Protein AF-A0A3Q1EF88-F1 (afdb_monomer)

InterPro domains:
  IPR004092 Mbt repeat domain [PF02820] (20-69)
  IPR016197 Chromo-like domain superfamily [SSF54160] (11-79)
  IPR043449 PHD finger protein 20-like [PTHR15856] (6-80)

Sequence (98 aa):
MTQWTPPDRSGITFEVGAQLEARDRQKTWYTATIEKIDYDKEQVLIHYKQWSRRHDEWFQWNSPYLRPLERVSLRRQGLNPTLLSPLTYCSTSVQTGV

Organism: NCBI:txid80966

Mean predicted aligned error: 12.18 Å

Nearest PDB structures (foldseek):
  3sd4-assembly1_A  TM=9.892E-01  e=7.017E-10  Homo sapiens
  6l10-assembly1_A  TM=9.891E-01  e=5.386E-09  Homo sapiens
  6l1c-assembly1_A  TM=9.847E-01  e=6.845E-09  Homo sapiens
  6l1i-assembly1_B  TM=9.701E-01  e=3.253E-08  Homo sapiens
  2eqm-assembly1_A  TM=7.644E-01  e=5.778E-07  Homo sapiens

pLDDT: mean 80.9, std 21.37, range [39.28, 98.62]

Foldseek 3Di:
DDDLDQDPDPQFDPDFQTWWWFADPVRDIAIWGFNDADSVQQWTFIGGPVDDPVRTDIDNSPDPRIGHDDDPDVVVVPDDPVPPDDDDPDDDDDDDDD

Structure (mmCIF, N/CA/C/O backbone):
data_AF-A0A3Q1EF88-F1
#
_entry.id   AF-A0A3Q1EF88-F1
#
loop_
_atom_site.group_PDB
_atom_site.id
_atom_site.type_symbol
_atom_site.label_atom_id
_atom_site.label_alt_id
_atom_site.label_comp_id
_atom_site.label_asym_id
_atom_site.label_entity_id
_atom_site.label_seq_id
_atom_site.pdbx_PDB_ins_code
_atom_site.Cartn_x
_atom_site.Cartn_y
_atom_site.Cartn_z
_atom_site.occupancy
_atom_site.B_iso_or_equiv
_atom_site.auth_seq_id
_atom_site.auth_comp_id
_atom_site.auth_asym_id
_atom_site.auth_atom_id
_atom_site.pdbx_PDB_model_num
ATOM 1 N N . MET A 1 1 ? -13.912 7.888 21.698 1.00 45.78 1 MET A N 1
ATOM 2 C CA . MET A 1 1 ? -14.026 6.874 20.630 1.00 45.78 1 MET A CA 1
ATOM 3 C C . MET A 1 1 ? -13.192 7.381 19.469 1.00 45.78 1 MET A C 1
ATOM 5 O O . MET A 1 1 ? -13.648 8.263 18.756 1.00 45.78 1 MET A O 1
ATOM 9 N N . THR A 1 2 ? -11.932 6.965 19.371 1.00 56.47 2 THR A N 1
ATOM 10 C CA . THR A 1 2 ? -11.045 7.414 18.288 1.00 56.47 2 THR A CA 1
ATOM 11 C C . THR A 1 2 ? -11.514 6.733 17.007 1.00 56.47 2 THR A C 1
ATOM 13 O O . THR A 1 2 ? -11.583 5.509 16.960 1.00 56.47 2 THR A O 1
ATOM 16 N N . GLN A 1 3 ? -11.952 7.507 16.017 1.00 58.31 3 GLN A N 1
ATOM 17 C CA . GLN A 1 3 ? -12.426 6.963 14.748 1.00 58.31 3 GLN A CA 1
ATOM 18 C C . GLN A 1 3 ? -11.207 6.583 13.902 1.00 58.31 3 GLN A C 1
ATOM 20 O O . GLN A 1 3 ? -10.482 7.466 13.446 1.00 58.31 3 GLN A O 1
ATOM 25 N N . TRP A 1 4 ? -10.968 5.283 13.717 1.00 69.06 4 TRP A N 1
ATOM 26 C CA . TRP A 1 4 ? -9.933 4.759 12.822 1.00 69.06 4 TRP A CA 1
ATOM 27 C C . TRP A 1 4 ? -10.352 5.012 11.374 1.00 69.06 4 TRP A C 1
ATOM 29 O O . TRP A 1 4 ? -11.005 4.191 10.733 1.00 69.06 4 TRP A O 1
ATOM 39 N N . THR A 1 5 ? -10.056 6.213 10.888 1.00 82.00 5 THR A N 1
ATOM 40 C CA . THR A 1 5 ? -10.331 6.634 9.514 1.00 82.00 5 THR A CA 1
ATOM 41 C C . THR A 1 5 ? -9.018 6.701 8.745 1.00 82.00 5 THR A C 1
ATOM 43 O O . THR A 1 5 ? -8.008 7.111 9.322 1.00 82.00 5 THR A O 1
ATOM 46 N N . PRO A 1 6 ? -8.992 6.285 7.466 1.00 83.50 6 PRO A N 1
ATOM 47 C CA . PRO A 1 6 ? -7.787 6.386 6.664 1.00 83.50 6 PRO A CA 1
ATOM 48 C C . PRO A 1 6 ? -7.284 7.826 6.599 1.00 83.50 6 PRO A C 1
ATOM 50 O O . PRO A 1 6 ? -8.095 8.753 6.522 1.00 83.50 6 PRO A O 1
ATOM 53 N N . PRO A 1 7 ? -5.959 8.030 6.608 1.00 86.56 7 PRO A N 1
ATOM 54 C CA . PRO A 1 7 ? -5.390 9.361 6.585 1.00 86.56 7 PRO A CA 1
ATOM 55 C C . PRO A 1 7 ? -5.680 10.035 5.245 1.00 86.56 7 PRO A C 1
ATOM 57 O O . PRO A 1 7 ? -5.573 9.413 4.185 1.00 86.56 7 PRO A O 1
ATOM 60 N N . ASP A 1 8 ? -5.963 11.335 5.287 1.00 88.88 8 ASP A N 1
ATOM 61 C CA . ASP A 1 8 ? -6.014 12.162 4.085 1.00 88.88 8 ASP A CA 1
ATOM 62 C C . ASP A 1 8 ? -4.585 12.385 3.564 1.00 88.88 8 ASP A C 1
ATOM 64 O O . ASP A 1 8 ? -3.841 13.254 4.030 1.00 88.88 8 ASP A O 1
ATOM 68 N N . ARG A 1 9 ? -4.151 11.525 2.637 1.00 92.44 9 ARG A N 1
ATOM 69 C CA . ARG A 1 9 ? -2.870 11.653 1.937 1.00 92.44 9 ARG A CA 1
ATOM 70 C C . ARG A 1 9 ? -3.134 12.089 0.508 1.00 92.44 9 ARG A C 1
ATOM 72 O O . ARG A 1 9 ? -3.632 11.309 -0.300 1.00 92.44 9 ARG A O 1
ATOM 79 N N . SER A 1 10 ? -2.713 13.311 0.187 1.00 90.19 10 SER A N 1
ATOM 80 C CA . SER A 1 10 ? -2.826 13.875 -1.161 1.00 90.19 10 SER A CA 1
ATOM 81 C C . SER A 1 10 ? -2.389 12.873 -2.237 1.00 90.19 10 SER A C 1
ATOM 83 O O . SER A 1 10 ? -1.248 12.406 -2.249 1.00 90.19 10 SER A O 1
ATOM 85 N N . GLY A 1 11 ? -3.325 12.528 -3.125 1.00 90.12 11 GLY A N 1
ATOM 86 C CA . GLY A 1 11 ? -3.106 11.636 -4.264 1.00 90.12 11 GLY A CA 1
ATOM 87 C C . GLY A 1 11 ? -3.138 10.131 -3.965 1.00 90.12 11 GLY A C 1
ATOM 88 O O . GLY A 1 11 ? -2.947 9.351 -4.897 1.00 90.12 11 GLY A O 1
ATOM 89 N N . ILE A 1 12 ? -3.385 9.704 -2.722 1.00 94.62 12 ILE A N 1
ATOM 90 C CA . ILE A 1 12 ? -3.595 8.293 -2.370 1.00 94.62 12 ILE A CA 1
ATOM 91 C C . ILE A 1 12 ? -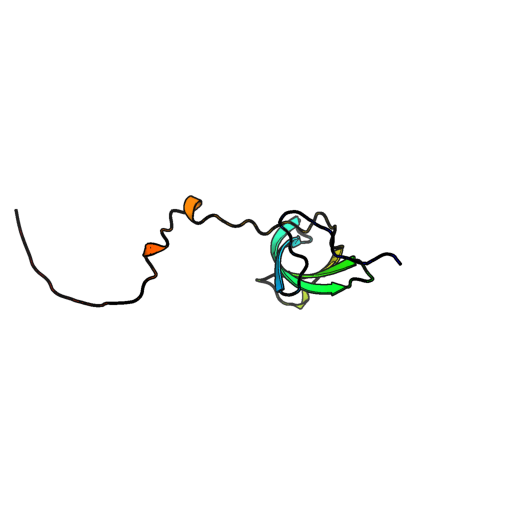5.037 8.106 -1.903 1.00 94.62 12 ILE A C 1
ATOM 93 O O . ILE A 1 12 ? -5.465 8.701 -0.920 1.00 94.62 12 ILE A O 1
ATOM 97 N N . THR A 1 13 ? -5.771 7.234 -2.585 1.00 95.00 13 THR A N 1
ATOM 98 C CA . THR A 1 13 ? -7.097 6.786 -2.148 1.00 95.00 13 THR A CA 1
ATOM 99 C C . THR A 1 13 ? -6.941 5.479 -1.377 1.00 95.00 13 THR A C 1
ATOM 101 O O . THR A 1 13 ? -6.452 4.495 -1.930 1.00 95.00 13 THR A O 1
ATOM 104 N N . PHE A 1 14 ? -7.338 5.458 -0.103 1.00 95.38 14 PHE A N 1
ATOM 105 C CA . PHE A 1 14 ? -7.283 4.265 0.748 1.00 95.38 14 PHE A CA 1
ATOM 106 C C . PHE A 1 14 ? -8.563 3.439 0.634 1.00 95.38 14 PHE A C 1
ATOM 108 O O . PHE A 1 14 ? -9.378 3.383 1.552 1.00 95.38 14 PHE A O 1
ATOM 115 N N . GLU A 1 15 ? -8.720 2.789 -0.514 1.00 96.0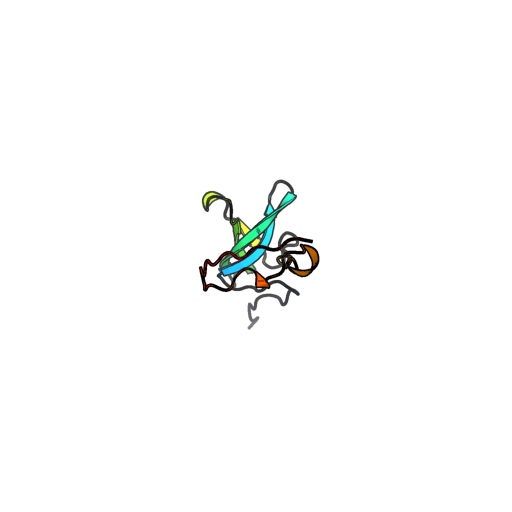0 15 GLU A N 1
ATOM 116 C CA . GLU A 1 15 ? -9.843 1.903 -0.818 1.00 96.00 15 GLU A CA 1
ATOM 117 C C . GLU A 1 15 ? -9.326 0.605 -1.436 1.00 96.00 15 GLU A C 1
ATOM 119 O O . GLU A 1 15 ? -8.322 0.599 -2.151 1.00 96.00 15 GLU A O 1
ATOM 124 N N . VAL A 1 16 ? -10.013 -0.510 -1.187 1.00 97.56 16 VAL A N 1
ATOM 125 C CA . VAL A 1 16 ? -9.684 -1.782 -1.843 1.00 97.56 16 VAL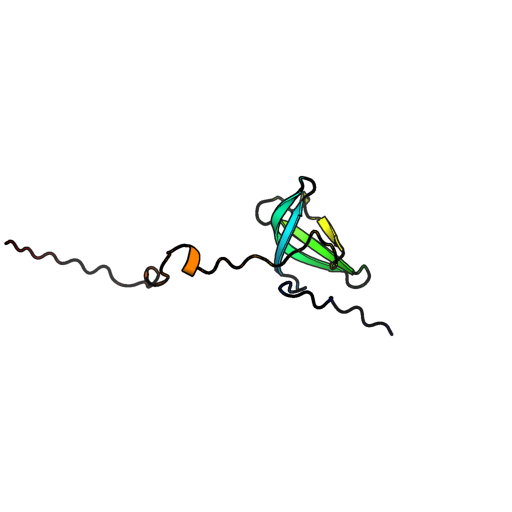 A CA 1
ATOM 126 C C . VAL A 1 16 ? -9.852 -1.631 -3.359 1.00 97.56 16 VAL A C 1
ATOM 128 O O . VAL A 1 16 ? -10.869 -1.140 -3.839 1.00 97.56 16 VAL A O 1
ATOM 131 N N . GLY A 1 17 ? -8.836 -2.042 -4.114 1.00 97.19 17 GLY A N 1
ATOM 132 C CA . GLY A 1 17 ? -8.743 -1.877 -5.564 1.00 97.19 17 GLY A CA 1
ATOM 133 C C . GLY A 1 17 ? -8.107 -0.558 -6.015 1.00 97.19 17 GLY A C 1
ATOM 134 O O . GLY A 1 17 ? -7.733 -0.442 -7.188 1.00 97.19 17 GLY A O 1
ATOM 135 N N . ALA A 1 18 ? -7.916 0.417 -5.118 1.00 96.75 18 ALA A N 1
ATOM 136 C CA . ALA A 1 18 ? -7.233 1.660 -5.454 1.00 96.75 18 ALA A CA 1
ATOM 137 C C . ALA A 1 18 ? -5.774 1.401 -5.851 1.00 96.75 18 ALA A C 1
ATOM 139 O O . ALA A 1 18 ? -5.112 0.491 -5.344 1.00 96.75 18 ALA A O 1
ATOM 140 N N . GLN A 1 19 ? -5.276 2.214 -6.782 1.00 97.00 19 GLN A N 1
ATOM 141 C CA . GLN A 1 19 ? -3.934 2.081 -7.339 1.00 97.00 19 GLN A CA 1
ATOM 142 C C . GLN A 1 19 ? -2.991 3.131 -6.765 1.00 97.00 19 GLN A C 1
ATOM 144 O O . GLN A 1 19 ? -3.347 4.301 -6.634 1.00 97.00 19 GLN A O 1
ATOM 149 N N . LEU A 1 20 ? -1.766 2.706 -6.482 1.00 97.44 20 LEU A N 1
ATOM 150 C CA . LEU A 1 20 ? -0.684 3.543 -5.974 1.00 97.44 20 LEU A CA 1
ATOM 151 C C . LEU A 1 20 ? 0.663 2.994 -6.449 1.00 97.44 20 LEU A C 1
ATOM 153 O O . LEU A 1 20 ? 0.720 1.983 -7.155 1.00 97.44 20 LEU A O 1
ATOM 157 N N . GLU A 1 21 ? 1.754 3.644 -6.063 1.00 97.75 21 GLU A N 1
ATOM 158 C CA . GLU A 1 21 ? 3.087 3.061 -6.185 1.00 97.75 21 GLU A CA 1
ATOM 159 C C . GLU A 1 21 ? 3.638 2.673 -4.815 1.00 97.75 21 GLU A C 1
ATOM 161 O O . GLU A 1 21 ? 3.589 3.459 -3.864 1.00 97.75 21 GLU A O 1
ATOM 166 N N . ALA A 1 22 ? 4.186 1.462 -4.735 1.00 98.00 22 ALA A N 1
ATOM 167 C CA . ALA A 1 22 ? 4.822 0.929 -3.541 1.00 98.00 22 ALA A CA 1
ATOM 168 C C . ALA A 1 22 ? 6.305 0.662 -3.797 1.00 98.00 22 ALA A C 1
ATOM 170 O O . ALA A 1 22 ? 6.694 0.230 -4.888 1.00 98.00 22 ALA A O 1
ATOM 171 N N . ARG A 1 23 ? 7.137 0.947 -2.794 1.00 97.75 23 ARG A N 1
ATOM 172 C CA . ARG A 1 23 ? 8.577 0.703 -2.851 1.00 97.75 23 ARG A CA 1
ATOM 173 C C . ARG A 1 23 ? 8.902 -0.665 -2.269 1.00 97.75 23 ARG A C 1
ATOM 175 O O . ARG A 1 23 ? 8.587 -0.930 -1.113 1.00 97.75 23 ARG A O 1
ATOM 182 N N . ASP A 1 24 ? 9.576 -1.494 -3.051 1.00 94.81 24 ASP A N 1
ATOM 183 C CA . ASP A 1 24 ? 10.012 -2.814 -2.611 1.00 94.81 24 ASP A CA 1
ATOM 184 C C . ASP A 1 24 ? 11.282 -2.755 -1.733 1.00 94.81 24 ASP A C 1
ATOM 186 O O . ASP A 1 24 ? 11.892 -1.704 -1.498 1.00 94.81 24 ASP A O 1
ATOM 190 N N . ARG A 1 25 ? 11.735 -3.931 -1.284 1.00 91.25 25 ARG A N 1
ATOM 191 C CA . ARG A 1 25 ? 12.967 -4.091 -0.491 1.00 91.25 25 ARG A CA 1
ATOM 192 C C . ARG A 1 25 ? 14.239 -3.720 -1.258 1.00 91.25 25 ARG A C 1
ATOM 194 O O . ARG A 1 25 ? 15.226 -3.333 -0.636 1.00 91.25 25 ARG A O 1
ATOM 201 N N . GLN A 1 26 ? 14.220 -3.807 -2.589 1.00 94.00 26 GLN A N 1
ATOM 202 C CA . GLN A 1 26 ? 15.319 -3.372 -3.457 1.00 94.00 26 GLN A CA 1
ATOM 203 C C . GLN A 1 26 ? 15.294 -1.863 -3.724 1.00 94.00 26 GLN A C 1
ATOM 205 O O . GLN A 1 26 ? 16.110 -1.360 -4.494 1.00 94.00 26 GLN A O 1
ATOM 210 N N . LYS A 1 27 ? 14.414 -1.122 -3.039 1.00 94.75 27 LYS A N 1
ATOM 211 C CA . LYS A 1 27 ? 14.283 0.333 -3.112 1.00 94.75 27 LYS A CA 1
ATOM 212 C C . LYS A 1 27 ? 13.747 0.834 -4.459 1.00 94.75 27 LYS A C 1
ATOM 214 O O . LYS A 1 27 ? 13.894 2.031 -4.738 1.00 94.75 27 LYS A O 1
ATOM 219 N N . THR A 1 28 ? 13.072 -0.021 -5.220 1.00 95.62 28 THR A N 1
ATOM 220 C CA . THR A 1 28 ? 12.456 0.269 -6.520 1.00 95.62 28 THR A CA 1
ATOM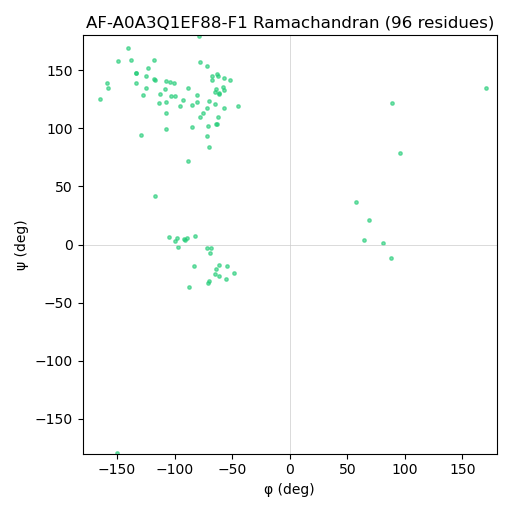 221 C C . THR A 1 28 ? 10.951 0.484 -6.363 1.00 95.62 28 THR A C 1
ATOM 223 O O . THR A 1 28 ? 10.291 -0.200 -5.585 1.00 95.62 28 THR A O 1
ATOM 226 N N . TRP A 1 29 ? 10.410 1.469 -7.080 1.00 96.44 29 TRP A N 1
ATOM 227 C CA . TRP A 1 29 ? 8.980 1.781 -7.084 1.00 96.44 29 TRP A CA 1
ATOM 228 C C . TRP A 1 29 ? 8.254 0.975 -8.156 1.00 96.44 29 TRP A C 1
ATOM 230 O O . TRP A 1 29 ? 8.701 0.924 -9.300 1.00 96.44 29 TRP A O 1
ATOM 240 N N . TYR A 1 30 ? 7.115 0.396 -7.790 1.00 96.44 30 TYR A N 1
ATOM 241 C CA . TYR A 1 30 ? 6.266 -0.376 -8.689 1.00 96.44 30 TYR A CA 1
ATOM 242 C C . TYR A 1 30 ? 4.807 0.035 -8.547 1.00 96.44 30 TYR A C 1
ATOM 244 O O . TYR A 1 30 ? 4.339 0.345 -7.451 1.00 96.44 30 TYR A O 1
ATOM 252 N N . THR A 1 31 ? 4.062 -0.035 -9.651 1.00 96.88 31 THR A N 1
ATOM 253 C CA . THR A 1 31 ? 2.605 0.091 -9.608 1.00 96.88 31 THR A CA 1
ATOM 254 C C . THR A 1 31 ? 1.998 -1.072 -8.834 1.00 96.88 31 THR A C 1
ATOM 256 O O . THR A 1 31 ? 2.271 -2.243 -9.116 1.00 96.88 31 THR A O 1
ATOM 259 N N . ALA A 1 32 ? 1.119 -0.738 -7.903 1.00 97.88 32 ALA A N 1
ATOM 260 C CA . ALA A 1 32 ? 0.473 -1.686 -7.023 1.00 97.88 32 ALA A CA 1
ATOM 261 C C . ALA A 1 32 ? -1.003 -1.332 -6.799 1.00 97.88 32 ALA A C 1
ATOM 263 O O . ALA A 1 32 ? -1.480 -0.262 -7.192 1.00 97.88 32 ALA A O 1
ATOM 264 N N . THR A 1 33 ? -1.724 -2.260 -6.186 1.00 98.19 33 THR A N 1
ATOM 265 C CA . THR A 1 33 ? -3.122 -2.120 -5.775 1.00 98.19 33 THR A CA 1
ATOM 266 C C . THR A 1 33 ? -3.267 -2.419 -4.292 1.00 98.19 33 THR A C 1
ATOM 268 O O . THR A 1 33 ? -2.586 -3.300 -3.767 1.00 98.19 33 THR A O 1
ATOM 271 N N . ILE A 1 34 ? -4.176 -1.713 -3.623 1.00 98.25 34 ILE A N 1
ATOM 272 C CA . ILE A 1 34 ? -4.598 -2.058 -2.264 1.00 98.25 34 ILE A CA 1
ATOM 273 C C . ILE A 1 34 ? -5.518 -3.277 -2.352 1.00 98.25 34 ILE A C 1
ATOM 275 O O . ILE A 1 34 ? -6.617 -3.189 -2.888 1.00 98.25 34 ILE A O 1
ATOM 279 N N . GLU A 1 35 ? -5.080 -4.417 -1.832 1.00 98.31 35 GLU A N 1
ATOM 280 C CA . GLU A 1 35 ? -5.861 -5.658 -1.824 1.00 98.31 35 GLU A CA 1
ATOM 281 C C . GLU A 1 35 ? -6.771 -5.744 -0.590 1.00 98.31 35 GLU A C 1
ATOM 283 O O . GLU A 1 35 ? -7.888 -6.250 -0.667 1.00 98.31 35 GLU A O 1
ATOM 288 N N . LYS A 1 36 ? -6.298 -5.260 0.567 1.00 98.19 36 LYS A N 1
ATOM 289 C CA . LYS A 1 36 ? -7.033 -5.257 1.845 1.00 98.19 36 LYS A CA 1
ATOM 290 C C . LYS A 1 36 ? -6.633 -4.059 2.698 1.00 98.19 36 LYS A C 1
ATOM 292 O O . LYS A 1 36 ? -5.531 -3.536 2.548 1.00 98.19 36 LYS A O 1
ATOM 297 N N . ILE A 1 37 ? -7.506 -3.681 3.627 1.00 97.44 37 ILE A N 1
ATOM 298 C CA . ILE A 1 37 ? -7.252 -2.653 4.641 1.00 97.44 37 ILE A CA 1
ATOM 299 C C . ILE A 1 37 ? -7.566 -3.255 6.010 1.00 97.44 37 ILE A C 1
ATOM 301 O O . ILE A 1 37 ? -8.632 -3.837 6.204 1.00 97.44 37 ILE A O 1
ATOM 305 N N . ASP A 1 38 ? -6.624 -3.132 6.934 1.00 96.69 38 ASP A N 1
ATOM 306 C CA . ASP A 1 38 ? -6.781 -3.434 8.352 1.00 96.69 38 ASP A CA 1
ATOM 307 C C . ASP A 1 38 ? -6.822 -2.092 9.094 1.00 96.69 38 ASP A C 1
ATOM 309 O O . ASP A 1 38 ? -5.789 -1.455 9.301 1.00 96.69 38 ASP A O 1
ATOM 313 N N . TYR A 1 39 ? -8.030 -1.630 9.425 1.00 93.62 39 TYR A N 1
ATOM 314 C CA . TYR A 1 39 ? -8.248 -0.342 10.090 1.00 93.62 39 TYR A CA 1
ATOM 315 C C . TYR A 1 39 ? -7.757 -0.347 11.541 1.00 93.62 39 TYR A C 1
ATOM 317 O O . TYR A 1 39 ? -7.279 0.680 12.012 1.00 93.62 39 TYR A O 1
ATOM 325 N N . ASP A 1 40 ? -7.819 -1.494 12.225 1.00 93.56 40 ASP A N 1
ATOM 326 C CA . ASP A 1 40 ? -7.384 -1.618 13.621 1.00 93.56 40 ASP A CA 1
ATOM 327 C C . ASP A 1 40 ? -5.859 -1.541 13.741 1.00 93.56 40 ASP A C 1
ATOM 329 O O . ASP A 1 40 ? -5.328 -1.036 14.730 1.00 93.56 40 ASP A O 1
ATOM 333 N N . LYS A 1 41 ? -5.142 -2.055 12.732 1.00 94.69 41 LYS A N 1
ATOM 334 C CA . LYS A 1 41 ? -3.674 -2.012 12.673 1.00 94.69 41 LYS A CA 1
ATOM 335 C C . LYS A 1 41 ? -3.115 -0.908 11.788 1.00 94.69 41 LYS A C 1
ATOM 337 O O . LYS A 1 41 ? -1.892 -0.871 11.620 1.00 94.69 41 LYS A O 1
ATOM 342 N N . GLU A 1 42 ? -3.981 -0.066 11.224 1.00 95.25 42 GLU A N 1
ATOM 343 C CA . GLU A 1 42 ? -3.606 1.059 10.364 1.00 95.25 42 GLU A CA 1
ATOM 344 C C . GLU A 1 42 ? -2.780 0.628 9.136 1.00 95.25 42 GLU A C 1
ATOM 346 O O . GLU A 1 42 ? -1.836 1.292 8.699 1.00 95.25 42 GLU A O 1
ATOM 351 N N . GLN A 1 43 ? -3.115 -0.536 8.577 1.00 97.12 43 GLN A N 1
ATOM 352 C CA . GLN A 1 43 ? -2.320 -1.207 7.553 1.00 97.12 43 GLN A CA 1
ATOM 353 C C . GLN A 1 43 ? -3.101 -1.479 6.271 1.00 97.12 43 GLN A C 1
ATOM 355 O O . GLN A 1 43 ? -4.309 -1.696 6.266 1.00 97.12 43 GLN A O 1
ATOM 360 N N . VAL A 1 44 ? -2.374 -1.524 5.161 1.00 98.19 44 VAL A N 1
ATOM 361 C CA . VAL A 1 44 ? -2.878 -1.893 3.840 1.00 98.19 44 VAL A CA 1
ATOM 362 C C . VAL A 1 44 ? -2.061 -3.042 3.272 1.00 98.19 44 VAL A C 1
ATOM 364 O O . VAL A 1 44 ? -0.832 -3.031 3.343 1.00 98.19 44 VAL A O 1
ATOM 367 N N . LEU A 1 45 ? -2.737 -4.043 2.716 1.00 98.56 45 LEU A N 1
ATOM 368 C CA . LEU A 1 45 ? -2.094 -5.129 1.986 1.00 98.56 45 LEU A CA 1
ATOM 369 C C . LEU A 1 45 ? -1.890 -4.669 0.551 1.00 98.56 45 LEU A C 1
ATOM 371 O O . LEU A 1 45 ? -2.857 -4.357 -0.143 1.00 98.56 45 LEU A O 1
ATOM 375 N N . ILE A 1 46 ? -0.641 -4.632 0.115 1.00 98.50 46 ILE A N 1
ATOM 376 C CA . ILE A 1 46 ? -0.262 -4.157 -1.207 1.00 98.50 46 ILE A CA 1
ATOM 377 C C . ILE A 1 46 ? 0.039 -5.343 -2.115 1.00 98.50 46 ILE A C 1
ATOM 379 O O . ILE A 1 46 ? 0.872 -6.181 -1.778 1.00 98.50 46 ILE A O 1
ATOM 383 N N . HIS A 1 47 ? -0.598 -5.363 -3.285 1.00 98.62 47 HIS A N 1
ATOM 384 C CA . HIS A 1 47 ? -0.313 -6.301 -4.367 1.00 98.62 47 HIS A CA 1
ATOM 385 C C . HIS A 1 47 ? 0.404 -5.594 -5.522 1.00 98.62 47 HIS A C 1
ATOM 387 O O . HIS A 1 47 ? -0.116 -4.637 -6.100 1.00 98.62 47 HIS A O 1
ATOM 393 N N . TYR A 1 48 ? 1.593 -6.069 -5.889 1.00 97.94 48 TYR A N 1
ATOM 394 C CA . TYR A 1 48 ? 2.372 -5.526 -7.005 1.00 97.94 48 TYR A CA 1
ATOM 395 C C . TYR A 1 48 ? 1.857 -6.080 -8.342 1.00 97.94 48 TYR A C 1
ATOM 397 O O . TYR A 1 48 ? 1.883 -7.289 -8.557 1.00 97.94 48 TYR A O 1
ATOM 405 N N . LYS A 1 49 ? 1.454 -5.208 -9.282 1.00 93.50 49 LYS A N 1
ATOM 406 C CA . LYS A 1 49 ? 0.706 -5.607 -10.499 1.00 93.50 49 LYS A CA 1
ATOM 407 C C . LYS A 1 49 ? 1.374 -6.674 -11.374 1.00 93.50 49 LYS A C 1
ATOM 409 O O . LYS A 1 49 ? 0.677 -7.385 -12.085 1.00 93.50 49 LYS A O 1
ATOM 414 N N . GLN A 1 50 ? 2.703 -6.735 -11.395 1.00 92.81 50 GLN A N 1
ATOM 415 C CA . GLN A 1 50 ? 3.461 -7.643 -12.268 1.00 92.81 50 GLN A CA 1
ATOM 416 C C . GLN A 1 50 ? 4.051 -8.837 -11.510 1.00 92.81 50 GLN A C 1
ATOM 418 O O . GLN A 1 50 ? 4.888 -9.558 -12.051 1.00 92.81 50 GLN A O 1
ATOM 423 N N . TRP A 1 51 ? 3.714 -9.000 -10.229 1.00 96.00 51 TRP A N 1
ATOM 424 C CA . TRP A 1 51 ? 4.331 -9.996 -9.359 1.00 96.00 51 TRP A CA 1
ATOM 425 C C . TRP A 1 51 ? 3.291 -11.004 -8.871 1.00 96.00 51 TRP A C 1
ATOM 427 O O . TRP A 1 51 ? 2.089 -10.756 -8.848 1.00 96.00 51 TRP A O 1
ATOM 437 N N . SER A 1 52 ? 3.764 -12.178 -8.459 1.00 97.31 52 SER A N 1
ATOM 438 C CA . SER A 1 52 ? 2.905 -13.169 -7.811 1.00 97.31 52 SER A CA 1
ATOM 439 C C . SER A 1 52 ? 2.431 -12.671 -6.440 1.00 97.31 52 SER A C 1
ATOM 441 O O . SER A 1 52 ? 3.214 -12.079 -5.698 1.00 97.31 52 SER A O 1
ATOM 443 N N . ARG A 1 53 ? 1.193 -13.024 -6.058 1.00 96.06 53 ARG A N 1
ATOM 444 C CA . ARG A 1 53 ? 0.576 -12.708 -4.752 1.00 96.06 53 ARG A CA 1
ATOM 445 C C . ARG A 1 53 ? 1.391 -13.147 -3.529 1.00 96.06 53 ARG A C 1
ATOM 447 O O . ARG A 1 53 ? 1.204 -12.637 -2.434 1.00 96.06 53 ARG A O 1
ATOM 454 N N . ARG A 1 54 ? 2.345 -14.072 -3.692 1.00 97.00 54 ARG A N 1
ATOM 455 C CA . ARG A 1 54 ? 3.301 -14.436 -2.626 1.00 97.00 54 ARG A CA 1
ATOM 456 C C . ARG A 1 54 ? 4.186 -13.268 -2.167 1.00 97.00 54 ARG A C 1
ATOM 458 O O . ARG A 1 54 ? 4.848 -13.390 -1.143 1.00 97.00 54 ARG A O 1
ATOM 465 N N . HIS A 1 55 ? 4.265 -12.207 -2.967 1.00 96.50 55 HIS A N 1
ATOM 466 C CA . HIS A 1 55 ? 5.013 -10.991 -2.669 1.00 96.50 55 HIS A CA 1
ATOM 467 C C . HIS A 1 55 ? 4.129 -9.876 -2.101 1.00 96.50 55 HIS A C 1
ATOM 469 O O . HIS A 1 55 ? 4.625 -8.766 -1.919 1.00 96.50 55 HIS A O 1
ATOM 475 N N . ASP A 1 56 ? 2.847 -10.147 -1.841 1.00 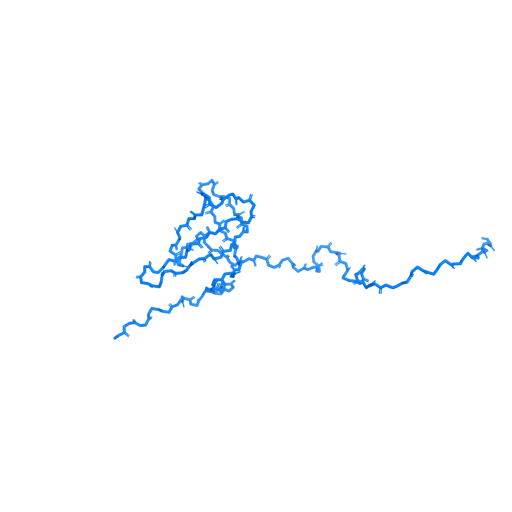97.56 56 ASP A N 1
ATOM 476 C CA . ASP A 1 56 ? 1.968 -9.171 -1.211 1.00 97.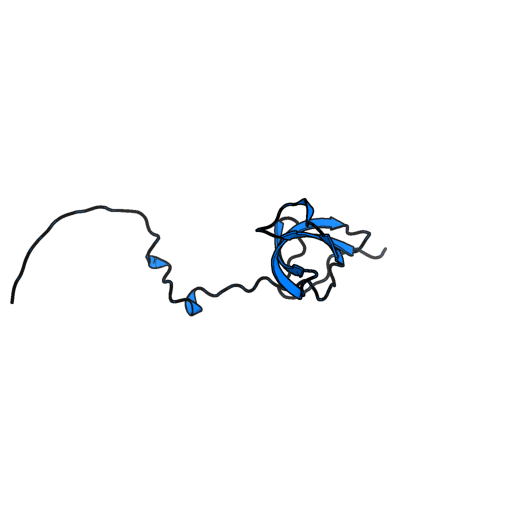56 56 ASP A CA 1
ATOM 477 C C . ASP A 1 56 ? 2.481 -8.867 0.199 1.00 97.56 56 ASP A C 1
ATOM 479 O O . ASP A 1 56 ? 2.845 -9.767 0.961 1.00 97.56 56 ASP A O 1
ATOM 483 N N . GLU A 1 57 ? 2.532 -7.585 0.543 1.00 97.38 57 GLU A N 1
ATOM 484 C CA . GLU A 1 57 ? 3.148 -7.119 1.784 1.00 97.38 57 GLU A CA 1
ATOM 485 C C . GLU A 1 57 ? 2.234 -6.108 2.474 1.00 97.38 57 GLU A C 1
ATOM 487 O O . GLU A 1 57 ? 1.600 -5.266 1.832 1.00 97.38 57 GLU A O 1
ATOM 492 N N . TRP A 1 58 ? 2.137 -6.223 3.797 1.00 98.12 58 TRP A N 1
ATOM 493 C CA . TRP A 1 58 ? 1.415 -5.262 4.619 1.00 98.12 58 TRP A CA 1
ATOM 494 C C . TRP A 1 58 ? 2.286 -4.034 4.864 1.00 98.12 58 TRP A C 1
ATOM 496 O O . TRP A 1 58 ? 3.421 -4.141 5.327 1.00 98.12 58 TRP A O 1
ATOM 506 N N . PHE A 1 59 ? 1.727 -2.860 4.597 1.00 98.12 59 PHE A N 1
ATOM 507 C CA . PHE A 1 59 ? 2.340 -1.572 4.883 1.00 98.12 59 PHE A CA 1
ATOM 508 C C . PHE A 1 59 ? 1.480 -0.803 5.868 1.00 98.12 59 PHE A C 1
ATOM 510 O O . PHE A 1 59 ? 0.261 -0.786 5.744 1.00 98.12 59 PHE A O 1
ATOM 517 N N . GLN A 1 60 ? 2.117 -0.086 6.788 1.00 97.12 60 GLN A N 1
ATOM 518 C CA . GLN A 1 60 ? 1.450 1.008 7.490 1.00 97.12 60 GLN A CA 1
ATOM 519 C C . GLN A 1 60 ? 0.927 2.017 6.457 1.00 97.12 60 GLN A C 1
ATOM 521 O O . GLN A 1 60 ? 1.661 2.398 5.541 1.00 97.12 60 GLN A O 1
ATOM 526 N N . TRP A 1 61 ? -0.322 2.467 6.569 1.00 95.44 61 TRP A N 1
ATOM 527 C CA . TRP A 1 61 ? -0.940 3.360 5.576 1.00 95.44 61 TRP A CA 1
ATOM 528 C C . TRP A 1 61 ? -0.250 4.737 5.473 1.00 95.44 61 TRP A C 1
ATOM 530 O O . TRP A 1 61 ? -0.277 5.411 4.440 1.00 95.44 61 TRP A O 1
ATOM 540 N N . ASN A 1 62 ? 0.487 5.126 6.513 1.00 94.56 62 ASN A N 1
ATOM 541 C CA . ASN A 1 62 ? 1.301 6.336 6.589 1.00 94.56 62 ASN A CA 1
ATOM 542 C C . ASN A 1 62 ? 2.752 6.094 6.136 1.00 94.56 62 ASN A C 1
ATOM 544 O O . ASN A 1 62 ? 3.576 7.004 6.202 1.00 94.56 62 ASN A O 1
ATOM 548 N N . SER A 1 63 ? 3.071 4.888 5.654 1.00 96.62 63 SER A N 1
ATOM 549 C CA . SER A 1 63 ? 4.418 4.525 5.235 1.00 96.62 63 SER A CA 1
ATOM 550 C C . SER A 1 63 ? 4.929 5.463 4.132 1.00 96.62 63 SER A C 1
ATOM 552 O O . SER A 1 63 ? 4.212 5.715 3.150 1.00 96.62 63 SER A O 1
ATOM 554 N N . PRO A 1 64 ? 6.188 5.937 4.228 1.00 96.38 64 PRO A N 1
ATOM 555 C CA . PRO A 1 64 ? 6.828 6.734 3.182 1.00 96.38 64 PRO A CA 1
ATOM 556 C C . PRO A 1 64 ? 7.128 5.913 1.919 1.00 96.38 64 PRO A C 1
ATOM 558 O O . PRO A 1 64 ? 7.544 6.469 0.906 1.00 96.38 64 PRO A O 1
ATOM 561 N N . TYR A 1 65 ? 6.932 4.593 1.972 1.00 97.62 65 TYR A N 1
ATOM 562 C CA . TYR A 1 65 ? 7.093 3.670 0.849 1.00 97.62 65 TYR A CA 1
ATOM 563 C C . TYR A 1 65 ? 5.811 3.486 0.033 1.00 97.62 65 TYR A C 1
ATOM 565 O O . TYR A 1 65 ? 5.802 2.676 -0.888 1.00 97.62 65 TYR A O 1
ATOM 573 N N . LEU A 1 66 ? 4.757 4.243 0.349 1.00 97.62 66 LEU A N 1
ATOM 574 C CA . LEU A 1 66 ? 3.546 4.378 -0.456 1.00 97.62 66 LEU A CA 1
ATOM 575 C C . LEU A 1 66 ? 3.472 5.808 -0.992 1.00 97.62 66 LEU A C 1
ATOM 577 O O . LEU A 1 66 ? 3.593 6.766 -0.218 1.00 97.62 66 LEU A O 1
ATOM 581 N N . ARG A 1 67 ? 3.254 5.958 -2.300 1.00 96.81 67 ARG A N 1
ATOM 582 C CA . ARG A 1 67 ? 3.077 7.262 -2.952 1.00 96.81 67 ARG A CA 1
ATOM 583 C C . ARG A 1 67 ? 1.943 7.227 -3.987 1.00 96.81 67 ARG A C 1
ATOM 585 O O . ARG A 1 67 ? 1.600 6.142 -4.461 1.00 96.81 67 ARG A O 1
ATOM 592 N N . PRO A 1 68 ? 1.368 8.388 -4.348 1.00 96.31 68 PRO A N 1
ATOM 593 C CA . PRO A 1 68 ? 0.383 8.486 -5.422 1.00 96.31 68 PRO A CA 1
ATOM 594 C C . PRO A 1 68 ? 0.881 7.836 -6.707 1.00 96.31 68 PRO A C 1
ATOM 596 O O . PRO A 1 68 ? 2.048 7.994 -7.061 1.00 96.31 68 PRO A O 1
ATOM 599 N N . LEU A 1 69 ? -0.009 7.156 -7.429 1.00 94.00 69 LEU A N 1
ATOM 600 C CA . LEU A 1 69 ? 0.312 6.703 -8.777 1.00 94.00 69 LEU A CA 1
ATOM 601 C C . LEU A 1 69 ? 0.508 7.925 -9.680 1.00 94.00 69 LEU A C 1
ATOM 603 O O . LEU A 1 69 ? -0.423 8.718 -9.855 1.00 94.00 69 LEU A O 1
ATOM 607 N N . GLU A 1 70 ? 1.691 8.068 -10.282 1.00 85.50 70 GLU A N 1
ATOM 608 C CA . GLU A 1 70 ? 1.915 9.130 -11.259 1.00 85.50 70 GLU A CA 1
ATOM 609 C C . GLU A 1 70 ? 0.982 8.924 -12.460 1.00 85.50 70 GLU A C 1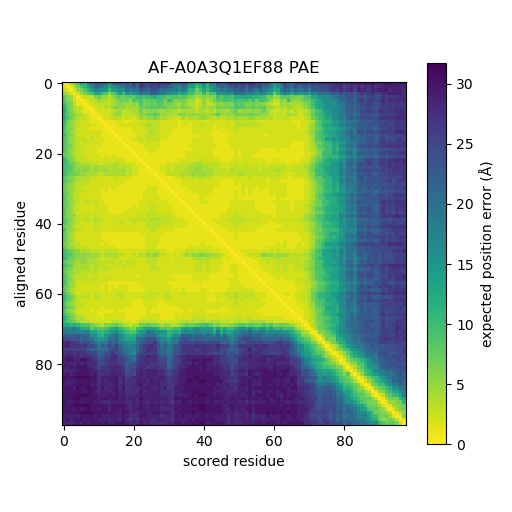
ATOM 611 O O . GLU A 1 70 ? 1.134 8.001 -13.265 1.00 85.50 70 GLU A O 1
ATOM 616 N N . ARG A 1 71 ? -0.020 9.800 -12.596 1.00 71.38 71 ARG A N 1
ATOM 617 C CA . ARG A 1 71 ? -0.822 9.869 -13.814 1.00 71.38 71 ARG A CA 1
ATOM 618 C C . ARG A 1 71 ? 0.057 10.461 -14.901 1.00 71.38 71 ARG A C 1
ATOM 620 O O . ARG A 1 71 ? 0.264 11.672 -14.953 1.00 71.38 71 ARG A O 1
ATOM 627 N N . VAL A 1 72 ? 0.569 9.615 -15.788 1.00 59.50 72 VAL A N 1
ATOM 628 C CA . VAL A 1 72 ? 1.176 10.106 -17.021 1.00 59.50 72 VAL A CA 1
ATOM 629 C C . VAL A 1 72 ? 0.079 10.811 -17.813 1.00 59.50 72 VAL A C 1
ATOM 631 O O . VAL A 1 72 ? -0.785 10.178 -18.414 1.00 59.50 72 VAL A O 1
ATOM 634 N N . SER A 1 73 ? 0.091 12.143 -17.796 1.00 56.38 73 SER A N 1
ATOM 635 C CA . SER A 1 73 ? -0.722 12.935 -18.710 1.00 56.38 73 SER A CA 1
ATOM 636 C C . SER A 1 73 ? -0.353 12.522 -20.132 1.00 56.38 73 SER A C 1
ATOM 638 O O . SER A 1 73 ? 0.786 12.738 -20.549 1.00 56.38 73 SER A O 1
ATOM 640 N N . LEU A 1 74 ? -1.308 11.973 -20.891 1.00 54.25 74 LEU A N 1
ATOM 641 C CA . LEU A 1 74 ? -1.153 11.605 -22.310 1.00 54.25 74 LEU A CA 1
ATOM 642 C C . LEU A 1 74 ? -0.531 12.740 -23.150 1.00 54.25 74 LEU A C 1
ATOM 644 O O . LEU A 1 74 ? 0.153 12.496 -24.139 1.00 54.25 74 LEU A O 1
ATOM 648 N N . ARG A 1 75 ? -0.670 13.993 -22.693 1.00 56.22 75 ARG A N 1
ATOM 649 C CA . ARG A 1 75 ? -0.046 15.179 -23.290 1.00 56.22 75 ARG A CA 1
ATOM 650 C C . ARG A 1 75 ? 1.493 15.158 -23.297 1.00 56.22 75 ARG A C 1
ATOM 652 O O . ARG A 1 75 ? 2.072 15.762 -24.188 1.00 56.22 75 ARG A O 1
ATOM 659 N N . ARG A 1 76 ? 2.164 14.464 -22.363 1.00 50.88 76 ARG A N 1
ATOM 660 C CA . ARG A 1 76 ? 3.638 14.299 -22.373 1.00 50.88 76 ARG A CA 1
ATOM 661 C C . ARG A 1 76 ? 4.124 13.170 -23.283 1.00 50.88 76 ARG A C 1
ATOM 663 O O . ARG A 1 76 ? 5.299 13.162 -23.622 1.00 50.88 76 ARG A O 1
ATOM 670 N 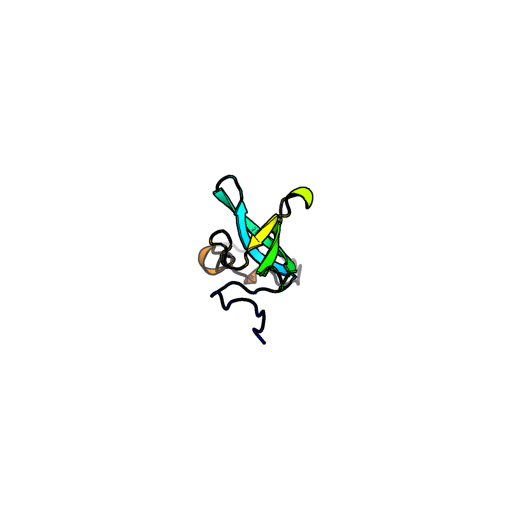N . GLN A 1 77 ? 3.260 12.229 -23.665 1.00 52.12 77 GLN A N 1
ATOM 671 C CA . GLN A 1 77 ? 3.650 11.085 -24.499 1.00 52.12 77 GLN A CA 1
ATOM 672 C C . GLN A 1 77 ? 3.363 11.288 -25.992 1.00 52.12 77 GLN A C 1
ATOM 674 O O . GLN A 1 77 ? 3.666 10.405 -26.783 1.00 52.12 77 GLN A O 1
ATOM 679 N N . GLY A 1 78 ? 2.772 12.419 -26.399 1.00 52.06 78 GLY A N 1
ATOM 680 C CA . GLY A 1 78 ? 2.462 12.693 -27.810 1.00 52.06 78 GLY A CA 1
ATOM 681 C C . GLY A 1 78 ? 1.438 11.736 -28.438 1.00 52.06 78 GLY A C 1
ATOM 682 O O . GLY A 1 78 ? 1.150 11.847 -29.627 1.00 52.06 78 GLY A O 1
ATOM 683 N N . LEU A 1 79 ? 0.860 10.815 -27.660 1.00 54.59 79 LEU A N 1
ATOM 684 C CA . LEU A 1 79 ? -0.128 9.854 -28.131 1.00 54.59 79 LEU A CA 1
ATOM 685 C C . LEU A 1 79 ? -1.506 10.510 -28.096 1.00 54.59 79 LEU A C 1
ATOM 687 O O . LEU A 1 79 ? -2.129 10.684 -27.048 1.00 54.59 79 LEU A O 1
ATOM 691 N N . ASN A 1 80 ? -1.938 10.937 -29.275 1.00 52.94 80 ASN A N 1
ATOM 692 C CA . ASN A 1 80 ? -3.224 11.563 -29.492 1.00 52.94 80 ASN A CA 1
ATOM 693 C C . ASN A 1 80 ? -4.349 10.510 -29.329 1.00 52.94 80 ASN A C 1
ATOM 695 O O . ASN A 1 80 ? -4.328 9.502 -30.038 1.00 52.94 80 ASN A O 1
ATOM 699 N N . PRO A 1 81 ? -5.341 10.711 -28.438 1.00 49.47 81 PRO A N 1
ATOM 700 C CA . PRO A 1 81 ? -6.421 9.743 -28.217 1.00 49.47 81 PRO A CA 1
ATOM 701 C C . PRO A 1 81 ? -7.395 9.605 -29.405 1.00 49.47 81 PRO A C 1
ATOM 703 O O . PRO A 1 81 ? -8.283 8.760 -29.362 1.00 49.47 81 PRO A O 1
ATOM 706 N N . THR A 1 82 ? -7.230 10.382 -30.482 1.00 51.22 82 THR A N 1
ATOM 707 C CA . THR A 1 82 ? -8.130 10.370 -31.654 1.00 51.22 82 THR A CA 1
ATOM 708 C C . THR A 1 82 ? -7.992 9.110 -32.529 1.00 51.22 82 THR A C 1
ATOM 710 O O . THR A 1 82 ? -8.751 8.943 -33.473 1.00 51.22 82 THR A O 1
ATOM 713 N N . LEU A 1 83 ? -7.068 8.185 -32.233 1.00 49.44 83 LEU A N 1
ATOM 714 C CA . LEU A 1 83 ? -6.882 6.956 -33.028 1.00 49.44 83 LEU A CA 1
ATOM 715 C C . LEU A 1 83 ? -7.700 5.741 -32.553 1.00 49.44 83 LEU A C 1
ATOM 717 O O . LEU A 1 83 ? -7.549 4.659 -33.113 1.00 49.44 83 LEU A O 1
ATOM 721 N N . LEU A 1 84 ? -8.560 5.889 -31.541 1.00 50.47 84 LEU A N 1
ATOM 722 C CA . LEU A 1 84 ? -9.372 4.785 -31.005 1.00 50.47 84 LEU A CA 1
ATOM 723 C C . LEU A 1 84 ? -10.885 5.005 -31.173 1.00 50.47 84 LEU A C 1
ATOM 725 O O . LEU A 1 84 ? -11.661 4.688 -30.274 1.00 50.47 84 LEU A O 1
ATOM 729 N N . SER A 1 85 ? -11.327 5.513 -32.326 1.00 46.56 85 SER A N 1
ATOM 730 C CA . SER A 1 85 ? -12.730 5.381 -32.748 1.00 46.56 85 SER A CA 1
ATOM 731 C C . SER A 1 85 ? -12.880 4.235 -33.760 1.00 46.56 85 SER A C 1
ATOM 733 O O . SER A 1 85 ? -12.149 4.217 -34.752 1.00 46.56 85 SER A O 1
ATOM 735 N N . PRO A 1 86 ? -13.807 3.281 -33.548 1.00 54.59 86 PRO A N 1
ATOM 736 C CA . PRO A 1 86 ? -14.110 2.240 -34.522 1.00 54.59 86 PRO A CA 1
ATOM 737 C C . PRO A 1 86 ? -14.998 2.811 -35.640 1.00 54.59 86 PRO A C 1
ATOM 739 O O . PRO A 1 86 ? -15.748 3.752 -35.390 1.00 54.59 86 PRO A O 1
ATOM 742 N N . LEU A 1 87 ? -14.975 2.156 -36.812 1.00 41.91 87 LEU A N 1
ATOM 743 C CA . LEU A 1 87 ? -15.686 2.469 -38.072 1.00 41.91 87 LEU A CA 1
ATOM 744 C C . LEU A 1 87 ? -14.863 3.419 -38.973 1.00 41.91 87 LEU A C 1
ATOM 746 O O . LEU A 1 87 ? -14.499 4.508 -38.565 1.00 41.91 87 LEU A O 1
ATOM 750 N N . THR A 1 88 ? -14.500 3.113 -40.218 1.00 40.78 88 THR A N 1
ATOM 751 C CA . THR A 1 88 ? -15.047 2.165 -41.194 1.00 40.78 88 THR A CA 1
ATOM 752 C C . THR A 1 88 ? -13.936 1.845 -42.194 1.00 40.78 88 THR A C 1
ATOM 754 O O . THR A 1 88 ? -13.259 2.748 -42.684 1.00 40.78 88 THR A O 1
ATOM 757 N N . TYR A 1 89 ? -13.760 0.568 -42.523 1.00 47.38 89 TYR A N 1
ATOM 758 C CA . TYR A 1 89 ? -13.116 0.179 -43.772 1.00 47.38 89 TYR A CA 1
ATOM 759 C C . TYR A 1 89 ? -14.013 0.662 -44.918 1.00 47.38 89 TYR A C 1
ATOM 761 O O . TYR A 1 89 ? -15.057 0.068 -45.166 1.00 47.38 89 TYR A O 1
ATOM 769 N N . CYS A 1 90 ? -13.627 1.748 -45.583 1.00 39.28 90 CYS A N 1
ATOM 770 C CA . CYS A 1 90 ? -14.156 2.121 -46.891 1.00 39.28 90 CYS A CA 1
ATOM 771 C C . CYS A 1 90 ? -12.968 2.384 -47.810 1.00 39.28 90 CYS A C 1
ATOM 773 O O . CYS A 1 90 ? -12.369 3.457 -47.835 1.00 39.28 90 CYS A O 1
ATOM 775 N N . SER A 1 91 ? -12.603 1.332 -48.524 1.00 49.88 91 SER A N 1
ATOM 776 C CA . SER A 1 91 ? -11.779 1.356 -49.716 1.00 49.88 91 SER A CA 1
ATOM 777 C C . SER A 1 91 ? -12.468 2.175 -50.809 1.00 49.88 91 SER A C 1
ATOM 779 O O . SER A 1 91 ? -13.607 1.886 -51.141 1.00 49.88 91 SER A O 1
ATOM 781 N N . THR A 1 92 ? -11.752 3.128 -51.411 1.00 44.09 92 THR A N 1
ATOM 782 C CA . THR A 1 92 ? -11.764 3.378 -52.865 1.00 44.09 92 THR A CA 1
ATOM 783 C C . THR A 1 92 ? -10.581 4.267 -53.242 1.00 44.09 92 THR A C 1
ATOM 785 O O . THR A 1 92 ? -10.382 5.343 -52.689 1.00 44.09 92 THR A O 1
ATOM 788 N N . SER A 1 93 ? -9.797 3.763 -54.191 1.00 51.09 93 SER A N 1
ATOM 789 C CA . SER A 1 93 ? -8.722 4.438 -54.918 1.00 51.09 93 SER A CA 1
ATOM 790 C C . SER A 1 93 ? -9.251 5.629 -55.728 1.00 51.09 93 SER A C 1
ATOM 792 O O . SER A 1 93 ? -10.326 5.487 -56.297 1.00 51.09 93 SER A O 1
ATOM 794 N N . VAL A 1 94 ? -8.486 6.722 -55.864 1.00 42.69 94 VAL A N 1
ATOM 795 C CA . VAL A 1 94 ? -8.315 7.444 -57.144 1.00 42.69 94 VAL A CA 1
ATOM 796 C C . VAL A 1 94 ? -7.029 8.283 -57.150 1.00 42.69 94 VAL A C 1
ATOM 798 O O . VAL A 1 94 ? -6.641 8.919 -56.176 1.00 42.69 94 VAL A O 1
ATOM 801 N N . GLN A 1 95 ? -6.389 8.221 -58.309 1.00 42.84 95 GLN A N 1
ATOM 802 C CA . GLN A 1 95 ? -5.146 8.822 -58.773 1.00 42.84 95 GLN A CA 1
ATOM 803 C C . GLN A 1 95 ? -5.235 10.338 -59.019 1.00 42.84 95 GLN A C 1
ATOM 805 O O . GLN A 1 95 ? -6.310 10.828 -59.334 1.00 42.84 95 GLN A O 1
ATOM 810 N N . THR A 1 96 ? -4.103 11.049 -58.919 1.00 42.88 96 THR A N 1
ATOM 811 C CA . THR A 1 96 ? -3.561 12.143 -59.781 1.00 42.88 96 THR A CA 1
ATOM 812 C C . THR A 1 96 ? -2.354 12.735 -59.016 1.00 42.88 96 THR A C 1
ATOM 814 O O . THR A 1 96 ? -2.418 12.859 -57.803 1.00 42.88 96 THR A O 1
ATOM 817 N N . GLY A 1 97 ? -1.168 13.014 -59.557 1.00 47.53 97 GLY A N 1
ATOM 818 C CA . GLY A 1 97 ? -0.777 13.306 -60.927 1.00 47.53 97 GLY A CA 1
ATOM 819 C C . GLY A 1 97 ? -0.719 14.816 -61.145 1.00 47.53 97 GLY A C 1
ATOM 820 O O . GLY A 1 97 ? -1.668 15.334 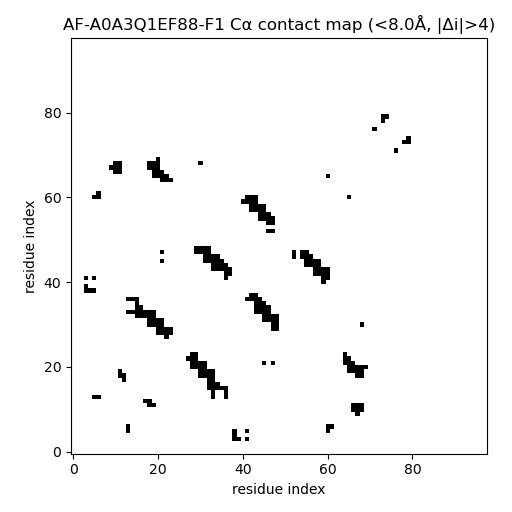-61.718 1.00 47.53 97 GLY A O 1
ATOM 821 N N . VAL A 1 98 ? 0.362 15.474 -60.701 1.00 52.31 98 VAL A N 1
ATOM 822 C CA . VAL A 1 98 ? 1.009 16.644 -61.337 1.00 52.31 98 VAL A CA 1
ATOM 823 C C . VAL A 1 98 ? 2.488 16.673 -60.972 1.00 52.31 98 VAL A C 1
ATOM 825 O O . VAL A 1 98 ? 2.804 16.337 -59.808 1.00 52.31 98 VAL A O 1
#

Secondary structure (DSSP, 8-state):
--------BTTB--STT-EEEEE-TTS-EEEEEEEEEETTTTEEEEEETTS-GGG-EEEETT-TTEEE-----GGGTT--GGG---------------

Radius of gyration: 21.84 Å; Cα contacts (8 Å, |Δi|>4): 137; chains: 1; bounding box: 31×31×82 Å

Solvent-accessible surface area (backbone atoms only — not comparable to full-atom values): 6470 Å² total; per-residue (Å²): 133,86,77,76,63,82,76,95,44,88,70,48,66,95,44,73,70,30,63,27,27,38,48,50,95,88,72,46,76,40,60,24,30,29,71,40,74,40,62,92,74,48,28,31,31,37,36,47,75,94,54,65,76,90,68,46,43,79,37,53,72,84,38,89,48,55,46,43,50,82,78,77,56,52,82,81,68,74,60,68,79,81,80,77,69,87,85,76,96,74,89,78,90,85,90,84,90,133